Protein 2CB8 (pdb70)

Nearest PDB structures (foldseek):
  2fj9-assembly1_A  TM=9.977E-01  e=5.724E-12  Homo sapiens
  1hb6-assembly1_A  TM=9.952E-01  e=1.906E-11  Bos taurus
  2fdq-assembly3_C  TM=9.802E-01  e=3.649E-10  Chaetophractus villosus
  5h3i-assembly3_C  TM=9.695E-01  e=9.068E-07  Oryza sativa Japonica Group
  5h3i-assembly1_A  TM=9.572E-01  e=9.577E-07  Oryza sativa Japonica Group

GO terms:
  GO:0005515 protein binding (F, IPI)
  GO:0005783 endoplasmic reticulum (C, IDA)
  GO:0005794 Golgi apparatus (C, IDA)
  GO:0005783 endoplasmic reticulum (C, EXP)
  GO:0005794 Golgi apparatus (C, EXP)
  GO:0030156 benzodiazepine receptor binding (F, TAS)
  GO:0005788 endoplasmic reticulum lumen (C, TAS)
  GO:0036151 phosphatidylcholine acyl-chain remodeling (P, IDA)
  GO:0036042 long-chain fatty acyl-CoA binding (F, IDA)
  GO:0032994 protein-lipid complex (C, IDA)
  GO:2001140 positive regulation of phospholipid transport (P, IDA)
  GO:0070062 extracellular exosome (C, HDA)
  GO:0042802 identical protein binding (F, IPI)
  GO:0097038 perinuclear endoplasmic reticulum (C, IDA)

Foldseek 3Di:
DVVLLVVLVVLLVVFQDNDDPVLVLLLLLLVCCLPVNADDDDADDPPPVVRNSNSVSNNVCHPPHSVVSSVSNSVSSVVRCVVGND/DVLLVVLVVVLVVFQDDDDPVLVLLLLLLVCCQPPNADDDDQDDPPPVVSNSNSVSNNVCHPPHNVNSSVSNSVSSVVSCVVRND

Structure (mmCIF, N/CA/C/O backbone):
data_2CB8
#
_entry.id   2CB8
#
_cell.length_a   118.490
_cell.length_b   118.490
_cell.length_c   118.490
_cell.angle_alpha   90.00
_cell.angle_beta   90.00
_cell.angle_gamma   90.00
#
_symmetry.space_group_name_H-M   'I 2 3'
#
loop_
_entity.id
_entity.type
_entity.pdbx_description
1 polymer 'ACYL-COA-BINDING PROTEIN'
2 non-polymer TETRADECANOYL-COA
3 non-polymer 'ZINC ION'
4 non-polymer 'SULFATE ION'
5 non-polymer 2-METHOXYETHANOL
6 water water
#
loop_
_atom_site.group_PDB
_atom_site.id
_atom_site.type_symbol
_atom_site.label_atom_id
_atom_site.label_alt_id
_atom_site.label_comp_id
_atom_site.label_asym_id
_atom_site.label_entity_id
_atom_site.label_seq_id
_atom_site.pdbx_PDB_ins_code
_atom_site.Cartn_x
_atom_site.Cartn_y
_atom_site.Cartn_z
_atom_site.occupancy
_atom_site.B_iso_or_equiv
_atom_site.auth_seq_id
_atom_site.auth_comp_id
_atom_site.auth_asym_id
_atom_site.auth_atom_id
_atom_site.pdbx_PDB_model_num
ATOM 1 N N . SER A 1 2 ? 31.160 7.478 44.623 1.00 18.61 2 SER A N 1
ATOM 2 C CA . SER A 1 2 ? 32.598 7.844 44.729 1.00 16.40 2 SER A CA 1
ATOM 3 C C . SER A 1 2 ? 32.858 9.021 43.821 1.00 14.66 2 SER A C 1
ATOM 4 O O . SER A 1 2 ? 32.025 9.347 42.965 1.00 14.66 2 SER A O 1
ATOM 7 N N . GLN A 1 3 ? 34.019 9.638 44.005 1.00 14.74 3 GLN A N 1
ATOM 8 C CA . GLN A 1 3 ? 34.445 10.752 43.135 1.00 14.14 3 GLN A CA 1
ATOM 9 C C . GLN A 1 3 ? 34.585 10.324 41.668 1.00 13.27 3 GLN A C 1
ATOM 10 O O . GLN A 1 3 ? 34.224 11.073 40.774 1.00 13.50 3 GLN A O 1
ATOM 16 N N . ALA A 1 4 ? 35.069 9.106 41.432 1.00 14.39 4 ALA A N 1
ATOM 17 C CA . ALA A 1 4 ? 35.176 8.574 40.071 1.00 14.91 4 ALA A CA 1
ATOM 18 C C . ALA A 1 4 ? 33.799 8.382 39.422 1.00 14.32 4 ALA A C 1
ATOM 19 O O . ALA A 1 4 ? 33.614 8.663 38.232 1.00 15.22 4 ALA A O 1
ATOM 21 N N . GLU A 1 5 ? 32.837 7.909 40.208 1.00 13.45 5 GLU A N 1
ATOM 22 C CA . GLU A 1 5 ? 31.463 7.759 39.724 1.00 12.29 5 GLU A CA 1
ATOM 23 C C . GLU A 1 5 ? 30.770 9.099 39.499 1.00 11.99 5 GLU A C 1
ATOM 24 O O . GLU A 1 5 ? 29.946 9.231 38.599 1.00 13.63 5 GLU A O 1
ATOM 30 N N . PHE A 1 6 ? 31.107 10.078 40.328 1.00 11.52 6 PHE A N 1
ATOM 31 C CA . PHE A 1 6 ? 30.638 11.457 40.144 1.00 10.81 6 PHE A CA 1
ATOM 32 C C . PHE A 1 6 ? 31.132 11.992 38.795 1.00 11.24 6 PHE A C 1
ATOM 33 O O . PHE A 1 6 ? 30.354 12.546 38.018 1.00 11.49 6 PHE A O 1
ATOM 41 N N . GLU A 1 7 ? 32.413 11.771 38.504 1.00 11.78 7 GLU A N 1
ATOM 42 C CA . GLU A 1 7 ? 32.991 12.187 37.229 1.00 12.29 7 GLU A CA 1
ATOM 43 C C . GLU A 1 7 ? 32.267 11.533 36.051 1.00 11.72 7 GLU A C 1
ATOM 44 O O . GLU A 1 7 ? 31.947 12.183 35.055 1.00 11.71 7 GLU A O 1
ATOM 50 N N . LYS A 1 8 ? 31.992 10.241 36.177 1.00 12.15 8 LYS A N 1
ATOM 51 C CA . LYS A 1 8 ? 31.269 9.523 35.133 1.00 11.58 8 LYS A CA 1
ATOM 52 C C . LYS A 1 8 ? 29.837 10.067 34.947 1.00 10.97 8 LYS A C 1
ATOM 53 O O . LYS A 1 8 ? 29.404 10.282 33.807 1.00 12.47 8 LYS A O 1
ATOM 64 N N . ALA A 1 9 ? 29.116 10.302 36.051 1.00 11.84 9 ALA A N 1
ATOM 65 C CA . ALA A 1 9 ? 27.756 10.831 35.987 1.00 11.93 9 ALA A CA 1
ATOM 66 C C . ALA A 1 9 ? 27.749 12.212 35.343 1.00 11.25 9 ALA A C 1
ATOM 67 O O . ALA A 1 9 ? 26.861 12.535 34.542 1.00 11.45 9 ALA A O 1
ATOM 69 N N . ALA A 1 10 ? 28.738 13.041 35.683 1.00 11.03 10 ALA A N 1
ATOM 70 C CA . ALA A 1 10 ? 28.820 14.388 35.125 1.00 11.55 10 ALA A CA 1
ATOM 71 C C . ALA A 1 10 ? 29.066 14.353 33.618 1.00 11.65 10 ALA A C 1
ATOM 72 O O . ALA A 1 10 ? 28.670 15.280 32.901 1.00 12.81 10 ALA A O 1
ATOM 74 N N . GLU A 1 11 ? 29.713 13.299 33.139 1.00 11.23 11 GLU A N 1
ATOM 75 C CA . GLU A 1 11 ? 29.903 13.075 31.707 1.00 11.22 11 GLU A CA 1
ATOM 76 C C . GLU A 1 11 ? 28.604 12.564 31.070 1.00 11.06 11 GLU A C 1
ATOM 77 O O . GLU A 1 11 ? 28.130 13.119 30.075 1.00 11.82 11 GLU A O 1
ATOM 83 N N . GLU A 1 12 ? 28.006 11.530 31.657 1.00 11.42 12 GLU A N 1
ATOM 84 C CA . GLU A 1 12 ? 26.833 10.907 31.060 1.00 12.16 12 GLU A CA 1
ATOM 85 C C . GLU A 1 12 ? 25.641 11.862 30.930 1.00 12.56 12 GLU A C 1
ATOM 86 O O . GLU A 1 12 ? 24.907 11.795 29.946 1.00 13.46 12 GLU A O 1
ATOM 92 N N . VAL A 1 13 ? 25.474 12.779 31.891 1.00 11.81 13 VAL A N 1
ATOM 93 C CA . VAL A 1 13 ? 24.353 13.684 31.865 1.00 12.03 13 VAL A CA 1
ATOM 94 C C . VAL A 1 13 ? 24.379 14.604 30.625 1.00 12.29 13 VAL A C 1
ATOM 95 O O . VAL A 1 13 ? 23.335 15.121 30.223 1.00 14.02 13 VAL A O 1
ATOM 99 N N . ARG A 1 14 ? 25.557 14.780 30.012 1.00 11.58 14 ARG A N 1
ATOM 100 C CA . ARG A 1 14 ? 25.698 15.613 28.818 1.00 11.54 14 ARG A CA 1
ATOM 101 C C . ARG A 1 14 ? 25.237 14.917 27.535 1.00 12.19 14 ARG A C 1
ATOM 102 O O . ARG A 1 14 ? 25.146 15.558 26.471 1.00 14.75 14 ARG A O 1
ATOM 117 N N . HIS A 1 15 ? 24.945 13.618 27.637 1.00 11.68 15 HIS A N 1
ATOM 118 C CA . HIS A 1 15 ? 24.673 12.797 26.453 1.00 11.88 15 HIS A CA 1
ATOM 119 C C . HIS A 1 15 ? 23.273 12.189 26.452 1.00 14.27 15 HIS A C 1
ATOM 120 O O . HIS A 1 15 ? 22.965 11.305 25.640 1.00 16.21 15 HIS A O 1
ATOM 127 N N . LEU A 1 16 ? 22.414 12.693 27.329 1.00 13.61 16 LEU A N 1
ATOM 128 C CA . LEU A 1 16 ? 21.015 12.267 27.321 1.00 14.41 16 LEU A CA 1
ATOM 129 C C . LEU A 1 16 ? 20.373 12.565 25.968 1.00 15.48 16 LEU A C 1
ATOM 130 O O . LEU A 1 16 ? 20.699 13.569 25.327 1.00 17.46 16 LEU A O 1
ATOM 135 N N . LYS A 1 17 ? 19.466 11.692 25.541 1.00 15.86 17 LYS A N 1
ATOM 136 C CA . LYS A 1 17 ? 18.834 11.826 24.224 1.00 17.11 17 LYS A CA 1
ATOM 137 C C . LYS A 1 17 ? 17.882 13.023 24.137 1.00 16.70 17 LYS A C 1
ATOM 138 O O . LYS A 1 17 ? 17.584 13.512 23.042 1.00 17.72 17 LYS A O 1
ATOM 144 N N . THR A 1 18 ? 17.422 13.484 25.298 1.00 16.11 18 THR A N 1
ATOM 145 C CA . THR A 1 18 ? 16.615 14.700 25.432 1.00 17.12 18 THR A CA 1
ATOM 146 C C . THR A 1 18 ? 17.239 15.564 26.523 1.00 15.96 18 THR A C 1
ATOM 147 O O . THR A 1 18 ? 17.658 15.047 27.557 1.00 16.27 18 THR A O 1
ATOM 151 N N . LYS A 1 19 ? 17.296 16.872 26.299 1.00 16.23 19 LYS A N 1
ATOM 152 C CA . LYS A 1 19 ? 17.788 17.797 27.313 1.00 17.07 19 LYS A CA 1
ATOM 153 C C . LYS A 1 19 ? 16.882 17.693 28.543 1.00 17.00 19 LYS A C 1
ATOM 154 O O . LYS A 1 19 ? 15.659 17.702 28.407 1.00 18.51 19 LYS A O 1
ATOM 165 N N . PRO A 1 20 ? 17.468 17.587 29.731 1.00 16.99 20 PRO A N 1
ATOM 166 C CA . PRO A 1 20 ? 16.660 17.574 30.960 1.00 16.28 20 PRO 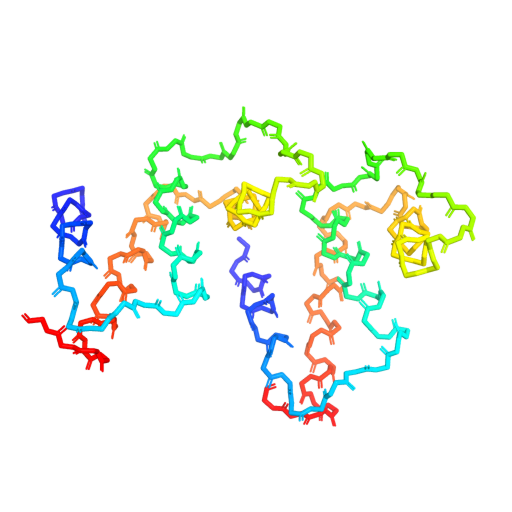A CA 1
ATOM 167 C C . PRO A 1 20 ? 15.804 18.825 31.121 1.00 14.82 20 PRO A C 1
ATOM 168 O O . PRO A 1 20 ? 16.110 19.887 30.554 1.00 15.31 20 PRO A O 1
ATOM 172 N N . SER A 1 21 ? 14.725 18.695 31.883 1.00 12.43 21 SER A N 1
ATOM 173 C CA . SER A 1 21 ? 13.851 19.821 32.187 1.00 12.13 21 SER A CA 1
ATOM 174 C C . SER A 1 21 ? 14.590 20.854 33.014 1.00 11.64 21 SER A C 1
ATOM 175 O O . SER A 1 21 ? 15.660 20.570 33.557 1.00 12.25 21 SER A O 1
ATOM 178 N N . ASP A 1 22 ? 14.019 22.047 33.143 1.00 11.81 22 ASP A N 1
ATOM 179 C CA . ASP A 1 22 ? 14.681 23.068 33.94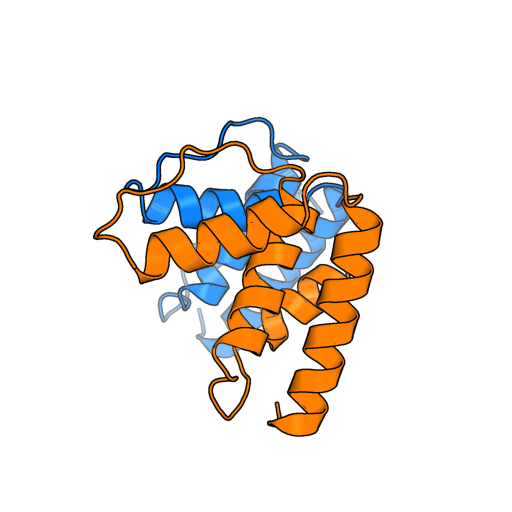8 1.00 11.64 22 ASP A CA 1
ATOM 180 C C . ASP A 1 22 ? 14.854 22.617 35.388 1.00 11.56 22 ASP A C 1
ATOM 181 O O . ASP A 1 22 ? 15.883 22.876 35.996 1.00 12.56 22 ASP A O 1
ATOM 186 N N . GLU A 1 23 ? 13.833 21.962 35.934 1.00 11.23 23 GLU A N 1
ATOM 187 C CA . GLU A 1 23 ? 13.917 21.459 37.295 1.00 11.57 23 GLU A CA 1
ATOM 188 C C . GLU A 1 23 ? 15.096 20.485 37.439 1.00 12.21 23 GLU A C 1
ATOM 189 O O . GLU A 1 23 ? 15.869 20.559 38.401 1.00 12.84 23 GLU A O 1
ATOM 195 N N . GLU A 1 24 ? 15.253 19.602 36.453 1.00 10.67 24 GLU A N 1
ATOM 196 C CA . GLU A 1 24 ? 16.322 18.607 36.477 1.00 11.12 24 GLU A CA 1
ATOM 197 C C . GLU A 1 24 ? 17.682 19.285 36.332 1.00 11.15 24 GLU A C 1
ATOM 198 O O . GLU A 1 24 ? 18.608 18.958 37.035 1.00 12.47 24 GLU A O 1
ATOM 204 N N . MET A 1 25 ? 17.777 20.279 35.443 1.00 11.86 25 MET A N 1
ATOM 205 C CA . MET A 1 25 ? 19.021 21.029 35.250 1.00 12.83 25 MET A CA 1
ATOM 206 C C . MET A 1 25 ? 19.448 21.751 36.522 1.00 12.60 25 MET A C 1
ATOM 207 O O . MET A 1 25 ? 20.643 21.755 36.881 1.00 12.81 25 MET A O 1
ATOM 216 N N . LEU A 1 26 ? 18.481 22.337 37.224 1.00 12.50 26 LEU A N 1
ATOM 217 C CA . LEU A 1 26 ? 18.780 23.061 38.456 1.00 12.48 26 LEU A CA 1
ATOM 218 C C . LEU A 1 26 ? 19.194 22.111 39.573 1.00 11.96 26 LEU A C 1
ATOM 219 O O . LEU A 1 26 ? 20.078 22.428 40.366 1.00 12.59 26 LEU A O 1
ATOM 224 N N . PHE A 1 27 ? 18.566 20.943 39.641 1.00 11.89 27 PHE A N 1
ATOM 225 C CA . PHE A 1 27 ? 18.954 19.916 40.614 1.00 11.77 27 PHE A CA 1
ATOM 226 C C . PHE A 1 27 ? 20.408 19.516 40.367 1.00 12.28 27 PHE A C 1
ATOM 227 O O . PHE A 1 27 ? 21.225 19.441 41.298 1.00 12.64 27 PHE A O 1
ATOM 235 N N . ILE A 1 28 ? 20.718 19.237 39.106 1.00 11.60 28 ILE A N 1
ATOM 236 C CA . ILE A 1 28 ? 22.065 18.826 38.693 1.00 13.06 28 ILE A CA 1
ATOM 237 C C . ILE A 1 28 ? 23.086 19.922 39.006 1.00 12.16 28 ILE A C 1
ATOM 238 O O . ILE A 1 28 ? 24.131 19.663 39.595 1.00 11.77 28 ILE A O 1
ATOM 243 N N . TYR A 1 29 ? 22.768 21.167 38.651 1.00 12.33 29 TYR A N 1
ATOM 244 C CA . TYR A 1 29 ? 23.677 22.262 38.959 1.00 12.13 29 TYR A CA 1
ATOM 245 C C . TYR A 1 29 ? 23.906 22.422 40.464 1.00 11.37 29 TYR A C 1
ATOM 246 O O . TYR A 1 29 ? 25.049 22.479 40.930 1.00 11.98 29 TYR A O 1
ATOM 255 N N . GLY A 1 30 ? 22.821 22.514 41.240 1.00 11.18 30 GLY A N 1
ATOM 256 C CA . GLY A 1 30 ? 22.971 22.814 42.656 1.00 12.59 30 GLY A CA 1
ATOM 257 C C . GLY A 1 30 ? 23.748 21.725 43.387 1.00 11.87 30 GLY A C 1
ATOM 258 O O . GLY A 1 30 ? 24.620 22.007 44.221 1.00 12.07 30 GLY A O 1
ATOM 259 N N . HIS A 1 31 ? 23.470 20.471 43.043 1.00 12.35 31 HIS A N 1
ATOM 260 C CA . HIS A 1 31 ? 24.169 19.373 43.701 1.00 11.51 31 HIS A CA 1
ATOM 261 C C . HIS A 1 31 ? 25.620 19.267 43.272 1.00 11.87 31 HIS A C 1
ATOM 262 O O . HIS A 1 31 ? 26.482 18.905 44.067 1.00 12.45 31 HIS A O 1
ATOM 269 N N . TYR A 1 32 ? 25.899 19.590 42.013 1.00 11.12 32 TYR A N 1
ATOM 270 C CA . TYR A 1 32 ? 27.278 19.671 41.530 1.00 13.03 32 TYR A CA 1
ATOM 271 C C . TYR A 1 32 ? 28.077 20.695 42.341 1.00 12.80 32 TYR A C 1
ATOM 272 O O . TYR A 1 32 ? 29.188 20.382 42.817 1.00 12.34 32 TYR A O 1
ATOM 281 N N . LYS A 1 33 ? 27.510 21.882 42.543 1.00 11.25 33 LYS A N 1
ATOM 282 C CA . LYS A 1 33 ? 28.233 22.905 43.305 1.00 12.95 33 LYS A CA 1
ATOM 283 C C . LYS A 1 33 ? 28.418 22.500 44.751 1.00 12.64 33 LYS A C 1
ATOM 284 O O . LYS A 1 33 ? 29.503 22.658 45.313 1.00 12.53 33 LYS A O 1
ATOM 290 N N . GLN A 1 34 ? 27.379 21.944 45.346 1.00 11.60 34 GLN A N 1
ATOM 291 C CA . GLN A 1 34 ? 27.473 21.456 46.732 1.00 12.34 34 GLN A CA 1
ATOM 292 C C . GLN A 1 34 ? 28.489 20.322 46.909 1.00 13.37 34 GLN A C 1
ATOM 293 O O . GLN A 1 34 ? 29.135 20.234 47.951 1.00 14.00 34 GLN A O 1
ATOM 299 N N . ALA A 1 35 ? 28.650 19.465 45.897 1.00 12.03 35 ALA A N 1
ATOM 300 C CA . ALA A 1 35 ? 29.590 18.343 45.954 1.00 14.49 35 ALA A CA 1
ATOM 301 C C . ALA A 1 35 ? 31.016 18.799 45.712 1.00 14.69 35 ALA A C 1
ATOM 302 O O . ALA A 1 35 ? 31.963 18.088 46.075 1.00 16.35 35 ALA A O 1
ATOM 304 N N . THR A 1 36 ? 31.200 19.964 45.099 1.00 16.09 36 THR A N 1
ATOM 305 C CA . THR A 1 36 ? 32.548 20.393 44.717 1.00 15.83 36 THR A CA 1
ATOM 306 C C . THR A 1 36 ? 33.056 21.512 45.617 1.00 17.59 36 THR A C 1
ATOM 307 O O . THR A 1 36 ? 34.040 21.353 46.329 1.00 22.27 36 THR A O 1
ATOM 311 N N . VAL A 1 37 ? 32.382 22.651 45.578 1.00 15.51 37 VAL A N 1
ATOM 312 C CA . VAL A 1 37 ? 32.737 23.767 46.439 1.00 16.09 37 VAL A CA 1
ATOM 313 C C . VAL A 1 37 ? 32.285 23.507 47.884 1.00 16.13 37 VAL A C 1
ATOM 314 O O . VAL A 1 37 ? 32.976 23.872 48.836 1.00 18.25 37 VAL A O 1
ATOM 318 N N . GLY A 1 38 ? 31.115 22.892 48.045 1.00 15.32 38 GLY A N 1
ATOM 319 C CA . GLY A 1 38 ? 30.496 22.796 49.358 1.00 14.96 38 GLY A CA 1
ATOM 320 C C . GLY A 1 38 ? 29.517 23.941 49.545 1.00 13.89 38 GLY A C 1
ATOM 321 O O . GLY A 1 38 ? 28.862 24.366 48.570 1.00 13.51 38 GLY A O 1
ATOM 322 N N . ASP A 1 39 ? 29.395 24.439 50.775 1.00 14.62 39 ASP A N 1
ATOM 323 C CA . ASP A 1 39 ? 28.415 25.481 51.068 1.00 14.12 39 ASP A CA 1
ATOM 324 C C . ASP A 1 39 ? 28.648 26.693 50.186 1.00 13.59 39 ASP A C 1
ATOM 325 O O . ASP A 1 39 ? 29.792 27.096 49.944 1.00 16.03 39 ASP A O 1
ATOM 330 N N . ILE A 1 40 ? 27.553 27.274 49.709 1.00 12.77 40 ILE A N 1
ATOM 331 C CA . ILE A 1 40 ? 27.636 28.421 48.814 1.00 13.44 40 ILE A CA 1
ATOM 332 C C . ILE A 1 40 ? 28.465 29.551 49.431 1.00 14.16 40 ILE A C 1
ATOM 333 O O . ILE A 1 40 ? 28.351 29.846 50.627 1.00 15.11 40 ILE A O 1
ATOM 338 N N . ASN A 1 41 ? 29.306 30.173 48.610 1.00 14.05 41 ASN A N 1
ATOM 339 C CA . ASN A 1 41 ? 30.246 31.177 49.107 1.00 14.91 41 ASN A CA 1
ATOM 340 C C . ASN A 1 41 ? 30.301 32.421 48.227 1.00 15.12 41 ASN A C 1
ATOM 341 O O . ASN A 1 41 ? 31.286 33.169 48.235 1.00 17.24 41 ASN A O 1
ATOM 346 N N . THR A 1 42 ? 29.226 32.614 47.468 1.00 14.53 42 THR A N 1
ATOM 347 C CA . THR A 1 42 ? 29.059 33.747 46.561 1.00 14.85 42 THR A CA 1
ATOM 348 C C . THR A 1 42 ? 27.811 34.551 46.922 1.00 14.74 42 THR A C 1
ATOM 349 O O . THR A 1 42 ? 26.873 34.033 47.545 1.00 15.19 42 THR A O 1
ATOM 353 N N . GLU A 1 43 ? 27.781 35.816 46.512 1.00 15.10 43 GLU A N 1
ATOM 354 C CA . GLU A 1 43 ? 26.579 36.631 46.677 1.00 14.63 43 GLU A CA 1
ATOM 355 C C . GLU A 1 43 ? 25.578 36.323 45.572 1.00 14.13 43 GLU A C 1
ATOM 356 O O . GLU A 1 43 ? 25.954 35.983 44.452 1.00 15.17 43 GLU A O 1
ATOM 362 N N . ARG A 1 44 ? 24.294 36.423 45.887 1.00 13.53 44 ARG A N 1
ATOM 363 C CA . ARG A 1 44 ? 23.274 36.176 44.879 1.00 12.72 44 ARG A CA 1
ATOM 364 C C . ARG A 1 44 ? 23.345 37.235 43.773 1.00 13.36 44 ARG A C 1
ATOM 365 O O . ARG A 1 44 ? 23.472 38.437 44.073 1.00 14.79 44 ARG A O 1
ATOM 373 N N . PRO A 1 45 ? 23.290 36.802 42.506 1.00 13.31 45 PRO A N 1
ATOM 374 C CA . PRO A 1 45 ? 23.149 37.732 41.380 1.00 14.74 45 PRO A CA 1
ATOM 375 C C . PRO A 1 45 ? 21.928 38.631 41.546 1.00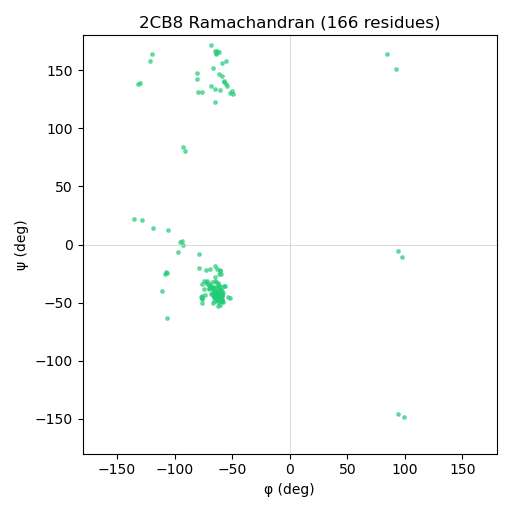 14.84 45 PRO A C 1
ATOM 376 O O . PRO A 1 45 ? 20.984 38.311 42.288 1.00 15.12 45 PRO A O 1
ATOM 380 N N . GLY A 1 46 ? 21.966 39.767 40.858 1.00 15.24 46 GLY A N 1
ATOM 381 C CA . GLY A 1 46 ? 20.853 40.695 40.854 1.00 15.41 46 GLY A CA 1
ATOM 382 C C . GLY A 1 46 ? 19.589 40.118 40.244 1.00 15.04 46 GLY A C 1
ATOM 3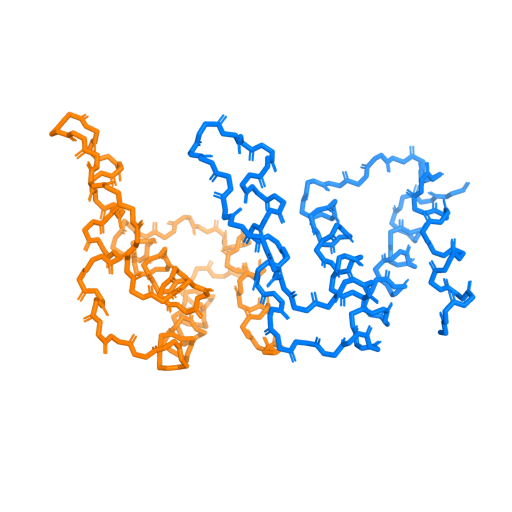83 O O . GLY A 1 46 ? 19.602 39.068 39.572 1.00 15.44 46 GLY A O 1
ATOM 384 N N . MET A 1 47 ? 18.489 40.825 40.473 1.00 15.00 47 MET A N 1
ATOM 385 C CA . MET A 1 47 ? 17.173 40.369 40.055 1.00 15.21 47 MET A CA 1
ATOM 386 C C . MET A 1 47 ? 17.019 40.138 38.551 1.00 15.23 47 MET A C 1
ATOM 387 O O . MET A 1 47 ? 16.180 39.338 38.138 1.00 16.15 47 MET A O 1
ATOM 394 N N . LEU A 1 48 ? 17.827 40.817 37.742 1.00 13.28 48 LEU A N 1
ATOM 395 C CA . LEU A 1 48 ? 17.709 40.661 36.292 1.00 13.74 48 LEU A CA 1
ATOM 396 C C . LEU A 1 48 ? 18.678 39.634 35.697 1.00 13.69 48 LEU A C 1
ATOM 397 O O . LEU A 1 48 ? 18.706 39.440 34.478 1.00 14.17 48 LEU A O 1
ATOM 402 N N . ASP A 1 49 ? 19.465 38.973 36.556 1.00 13.34 49 ASP A N 1
ATOM 403 C CA . ASP A 1 49 ? 20.313 37.887 36.107 1.00 12.49 49 ASP A CA 1
ATOM 404 C C . ASP A 1 49 ? 19.479 36.630 36.316 1.00 13.46 49 ASP A C 1
ATOM 405 O O . ASP A 1 49 ? 19.577 35.962 37.344 1.00 13.93 49 ASP A O 1
ATOM 410 N N . PHE A 1 50 ? 18.633 36.331 35.345 1.00 13.23 50 PHE A N 1
ATOM 411 C CA . PHE A 1 50 ? 17.585 35.346 35.551 1.00 13.17 50 PHE A CA 1
ATOM 412 C C . PHE A 1 50 ? 18.140 33.946 35.739 1.00 13.92 50 PHE A C 1
ATOM 413 O O . PHE A 1 50 ? 17.799 33.246 36.708 1.00 14.37 50 PHE A O 1
ATOM 421 N N . THR A 1 51 ? 19.006 33.537 34.831 1.00 14.44 51 THR A N 1
ATOM 422 C CA . THR A 1 51 ? 19.635 32.229 34.956 1.00 13.89 51 THR A CA 1
ATOM 423 C C . THR A 1 51 ? 20.533 32.210 36.172 1.00 14.32 51 THR A C 1
ATOM 424 O O . THR A 1 51 ? 20.569 31.207 36.894 1.00 14.52 51 THR A O 1
ATOM 428 N N . GLY A 1 52 ? 21.278 33.290 36.396 1.00 12.39 52 GLY A N 1
ATOM 429 C CA . GLY A 1 52 ? 22.224 33.335 37.498 1.00 13.80 52 GLY A CA 1
ATOM 430 C C . GLY A 1 52 ? 21.534 33.209 38.844 1.00 12.77 52 GLY A C 1
ATOM 431 O O . GLY A 1 52 ? 22.012 32.477 39.720 1.00 13.66 52 GLY A O 1
ATOM 432 N N . LYS A 1 53 ? 20.413 33.915 39.047 1.00 13.04 53 LYS A N 1
ATOM 433 C CA . LYS A 1 53 ? 19.761 33.855 40.358 1.00 12.25 53 LYS A CA 1
ATOM 434 C C . LYS A 1 53 ? 19.064 32.511 40.581 1.00 11.59 53 LYS A C 1
ATOM 435 O O . LYS A 1 53 ? 19.058 32.019 41.691 1.00 12.62 53 LYS A O 1
ATOM 446 N N . ALA A 1 54 ? 18.555 31.887 39.514 1.00 12.92 54 ALA A N 1
ATOM 447 C CA . ALA A 1 54 ? 17.945 30.562 39.608 1.00 12.88 54 ALA A CA 1
ATOM 448 C C . ALA A 1 54 ? 18.996 29.525 39.991 1.00 12.52 54 ALA A C 1
ATOM 449 O O . ALA A 1 54 ? 18.766 28.691 40.870 1.00 12.82 54 ALA A O 1
ATOM 451 N N . LYS A 1 55 ? 20.155 29.583 39.341 1.00 12.10 55 LYS A N 1
ATOM 452 C CA . LYS A 1 55 ? 21.283 28.708 39.684 1.00 13.50 55 LYS A CA 1
ATOM 453 C C . LYS A 1 55 ? 21.701 28.901 41.135 1.00 13.03 55 LYS A C 1
ATOM 454 O O . LYS A 1 55 ? 21.887 27.942 41.875 1.00 11.91 55 LYS A O 1
ATOM 462 N N . TRP A 1 56 ? 21.862 30.160 41.532 1.00 11.77 56 TRP A N 1
ATOM 463 C CA . TRP A 1 56 ? 22.315 30.476 42.877 1.00 11.15 56 TRP A CA 1
ATOM 464 C C . TRP A 1 56 ? 21.327 29.936 43.910 1.00 11.20 56 TRP A C 1
ATOM 465 O O . TRP A 1 56 ? 21.730 29.325 44.903 1.00 11.61 56 TRP A O 1
ATOM 476 N N . ASP A 1 57 ? 20.035 30.113 43.653 1.00 11.00 57 ASP A N 1
ATOM 477 C CA . ASP A 1 57 ? 19.014 29.618 44.577 1.00 11.66 57 ASP A CA 1
ATOM 478 C C . ASP A 1 57 ? 19.083 28.106 44.710 1.00 11.56 57 ASP A C 1
ATOM 479 O O . ASP A 1 57 ? 18.921 27.572 45.817 1.00 12.08 57 ASP A O 1
ATOM 484 N N . ALA A 1 58 ? 19.291 27.404 43.593 1.00 11.72 58 ALA A N 1
ATOM 485 C CA . ALA A 1 58 ? 19.343 25.934 43.628 1.00 12.41 58 ALA A CA 1
ATOM 486 C C . ALA A 1 58 ? 20.497 25.421 44.486 1.00 12.54 58 ALA A C 1
ATOM 487 O O . ALA A 1 58 ? 20.355 24.417 45.189 1.00 15.14 58 ALA A O 1
ATOM 489 N N . TRP A 1 59 ? 21.625 26.131 44.457 1.00 11.33 59 TRP A N 1
ATOM 490 C CA . TRP A 1 59 ? 22.781 25.793 45.292 1.00 10.93 59 TRP A CA 1
ATOM 491 C C . TRP A 1 59 ? 22.564 26.244 46.746 1.00 10.67 59 TRP A C 1
ATOM 492 O O . TRP A 1 59 ? 22.821 25.491 47.694 1.00 11.33 59 TRP A O 1
ATOM 503 N N . ASN A 1 60 ? 22.067 27.463 46.918 1.00 11.36 60 ASN A N 1
ATOM 504 C CA . ASN A 1 60 ? 21.832 27.992 48.252 1.00 11.28 60 ASN A CA 1
ATOM 505 C C . ASN A 1 60 ? 20.913 27.122 49.097 1.00 11.94 60 ASN A C 1
ATOM 506 O O . ASN A 1 60 ? 21.117 26.998 50.303 1.00 12.58 60 ASN A O 1
ATOM 511 N N . GLU A 1 61 ? 19.918 26.510 48.457 1.00 12.69 61 GLU A N 1
ATOM 512 C CA . GLU A 1 61 ? 18.960 25.646 49.154 1.00 13.33 61 GLU A CA 1
ATOM 513 C C . GLU A 1 61 ? 19.623 24.452 49.828 1.00 12.82 61 GLU A C 1
ATOM 514 O O . GLU A 1 61 ? 19.056 23.851 50.725 1.00 14.05 61 GLU A O 1
ATOM 520 N N . LEU A 1 62 ? 20.808 24.087 49.347 1.00 12.13 62 LEU A N 1
ATOM 521 C CA . LEU A 1 62 ? 21.510 22.899 49.837 1.00 12.44 62 LEU A CA 1
ATOM 522 C C . LEU A 1 62 ? 22.503 23.184 50.961 1.00 12.46 62 LEU A C 1
ATOM 523 O O . LEU A 1 62 ? 23.193 22.272 51.429 1.00 13.75 62 LEU A O 1
ATOM 528 N N . LYS A 1 63 ? 22.573 24.436 51.415 1.00 13.03 63 LYS A N 1
ATOM 529 C CA . LYS A 1 63 ? 23.537 24.809 52.454 1.00 14.56 63 LYS A CA 1
ATOM 530 C C . LYS A 1 63 ? 23.433 23.870 53.659 1.00 15.04 63 LYS A C 1
ATOM 531 O O . LYS A 1 63 ? 22.327 23.607 54.136 1.00 16.90 63 LYS A O 1
ATOM 537 N N . GLY A 1 64 ? 24.579 23.341 54.106 1.00 14.80 64 GLY A N 1
ATOM 538 C CA . GLY A 1 64 ? 24.666 22.416 55.229 1.00 15.96 64 GLY A CA 1
ATOM 539 C C . GLY A 1 64 ? 24.726 20.957 54.812 1.00 15.54 64 GLY A C 1
ATOM 540 O O . GLY A 1 64 ? 24.979 20.079 55.639 1.00 17.43 64 GLY A O 1
ATOM 541 N N . THR A 1 65 ? 24.479 20.690 53.533 1.00 15.02 65 THR A N 1
ATOM 542 C CA . THR A 1 65 ? 24.548 19.338 52.988 1.00 14.07 65 THR A CA 1
ATOM 543 C C . THR A 1 65 ? 26.007 18.931 52.811 1.00 13.46 65 THR A C 1
ATOM 544 O O . THR A 1 65 ? 26.807 19.679 52.243 1.00 15.08 65 THR A O 1
ATOM 548 N N . SER A 1 66 ? 26.353 17.741 53.285 1.00 12.85 66 SER A N 1
ATOM 549 C CA . SER A 1 66 ? 27.687 17.211 53.055 1.00 12.53 66 SER A CA 1
ATOM 550 C C . SER A 1 66 ? 27.984 17.027 51.580 1.00 12.44 66 SER A C 1
ATOM 551 O O . SER A 1 66 ? 27.103 16.675 50.783 1.00 13.48 66 SER A O 1
ATOM 556 N N . LYS A 1 67 ? 29.252 17.230 51.223 1.00 13.03 67 LYS A N 1
ATOM 557 C CA . LYS A 1 67 ? 29.683 16.984 49.853 1.00 14.44 67 LYS A CA 1
ATOM 558 C C . LYS A 1 67 ? 29.382 15.549 49.419 1.00 15.15 67 LYS A C 1
ATOM 559 O O . LYS A 1 67 ? 29.007 15.334 48.257 1.00 17.05 67 LYS A O 1
ATOM 565 N N . GLU A 1 68 ? 29.509 14.582 50.355 1.00 16.70 68 GLU A N 1
ATOM 566 C CA . GLU A 1 68 ? 29.240 13.185 50.038 1.00 15.66 68 GLU A CA 1
ATOM 567 C C . GLU A 1 68 ? 27.777 12.918 49.701 1.00 14.41 68 GLU A C 1
ATOM 568 O O . 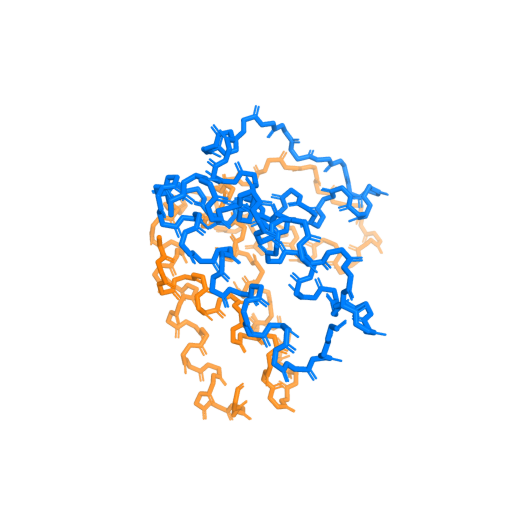GLU A 1 68 ? 27.473 12.184 48.771 1.00 16.44 68 GLU A O 1
ATOM 574 N N . ASP A 1 69 ? 26.854 13.568 50.426 1.00 15.43 69 ASP A N 1
ATOM 575 C CA . ASP A 1 69 ? 25.433 13.449 50.103 1.00 13.75 69 ASP A CA 1
ATOM 576 C C . ASP A 1 69 ? 25.036 14.129 48.805 1.00 14.23 69 ASP A C 1
ATOM 577 O O . ASP A 1 69 ? 24.219 13.606 48.060 1.00 13.14 69 ASP A O 1
ATOM 582 N N . ALA A 1 70 ? 25.641 15.276 48.550 1.00 12.49 70 ALA A N 1
ATOM 583 C CA . ALA A 1 70 ? 25.334 15.991 47.312 1.00 12.65 70 ALA A CA 1
ATOM 584 C C . ALA A 1 70 ? 25.805 15.142 46.145 1.00 13.52 70 ALA A C 1
ATOM 585 O O . ALA A 1 70 ? 25.126 15.024 45.113 1.00 13.05 70 ALA A O 1
ATOM 587 N N . MET A 1 71 ? 26.971 14.519 46.311 1.00 13.09 71 MET A N 1
ATOM 588 C CA . MET A 1 71 ? 27.526 13.709 45.233 1.00 13.63 71 MET A CA 1
ATOM 589 C C . MET A 1 71 ? 26.662 12.470 44.971 1.00 15.81 71 MET A C 1
ATOM 590 O O . MET A 1 71 ? 26.362 12.132 43.844 1.00 13.36 71 MET A O 1
ATOM 599 N N . LYS A 1 72 ? 26.226 11.813 46.044 1.00 12.81 72 LYS A N 1
ATOM 600 C CA . LYS A 1 72 ? 25.322 10.643 45.938 1.00 14.54 72 LYS A CA 1
ATOM 601 C C . LYS A 1 72 ? 24.013 11.020 45.228 1.00 12.18 72 LYS A C 1
ATOM 602 O O . LYS A 1 72 ? 23.557 10.302 44.329 1.00 14.07 72 LYS A O 1
ATOM 608 N N . ALA A 1 73 ? 23.423 12.148 45.647 1.00 12.95 73 ALA A N 1
ATOM 609 C CA . ALA A 1 73 ? 22.198 12.636 45.005 1.00 13.76 73 ALA A CA 1
ATOM 610 C C . ALA A 1 73 ? 22.375 12.945 43.517 1.00 15.09 73 ALA A C 1
ATOM 611 O O . ALA A 1 73 ? 21.501 12.656 42.689 1.00 14.21 73 ALA A O 1
ATOM 613 N N . TYR A 1 74 ? 23.520 13.538 43.166 1.00 12.58 74 TYR A N 1
ATOM 614 C CA . TYR A 1 74 ? 23.844 13.890 41.774 1.00 13.24 74 TYR A CA 1
ATOM 615 C C . TYR A 1 74 ? 23.904 12.611 40.956 1.00 13.95 74 TYR A C 1
ATOM 616 O O . TYR A 1 74 ? 23.280 12.511 39.896 1.00 13.47 74 TYR A O 1
ATOM 625 N N . ILE A 1 75 ? 24.649 11.613 41.448 1.00 12.76 75 ILE A N 1
ATOM 626 C CA . ILE A 1 75 ? 24.841 10.392 40.694 1.00 13.25 75 ILE A CA 1
ATOM 627 C C . ILE A 1 75 ? 23.496 9.707 40.503 1.00 14.39 75 ILE A C 1
ATOM 628 O O . ILE A 1 75 ? 23.178 9.229 39.422 1.00 13.96 75 ILE A O 1
ATOM 633 N N . ASN A 1 76 ? 22.707 9.661 41.578 1.00 13.83 76 ASN A N 1
ATOM 634 C CA . ASN A 1 76 ? 21.402 9.015 41.518 1.00 14.82 76 ASN A CA 1
ATOM 635 C C . ASN A 1 76 ? 20.443 9.716 40.570 1.00 15.35 76 ASN A C 1
ATOM 636 O O . ASN A 1 76 ? 19.662 9.058 39.859 1.00 16.17 76 ASN A O 1
ATOM 645 N N . LYS A 1 77 ? 20.523 11.046 40.535 1.00 12.86 77 LYS A N 1
ATOM 646 C CA . LYS A 1 77 ? 19.713 11.813 39.588 1.00 13.77 77 LYS A CA 1
ATOM 647 C C . LYS A 1 77 ? 20.083 11.483 38.150 1.00 13.20 77 LYS A C 1
ATOM 648 O O . LYS A 1 77 ? 19.205 11.278 37.313 1.00 13.29 77 LYS A O 1
ATOM 654 N N . VAL A 1 78 ? 21.379 11.432 37.855 1.00 11.95 78 VAL A N 1
ATOM 655 C CA . VAL A 1 78 ? 21.810 11.081 36.501 1.00 11.81 78 VAL A CA 1
ATOM 656 C C . VAL A 1 78 ? 21.303 9.685 36.108 1.00 13.45 78 VAL A C 1
ATOM 657 O O . VAL A 1 78 ? 20.827 9.495 34.984 1.00 14.73 78 VAL A O 1
ATOM 661 N N . GLU A 1 79 ? 21.362 8.728 37.030 1.00 14.44 79 GLU A N 1
ATOM 662 C CA . GLU A 1 79 ? 20.850 7.404 36.728 1.00 16.22 79 GLU A CA 1
ATOM 663 C C . GLU A 1 79 ? 19.353 7.452 36.418 1.00 15.72 79 GLU A C 1
ATOM 664 O O . GLU A 1 79 ? 18.897 6.800 35.480 1.00 16.75 79 GLU A O 1
ATOM 670 N N . GLU A 1 80 ? 18.608 8.259 37.180 1.00 15.40 80 GLU A N 1
ATOM 671 C CA . GLU A 1 80 ? 17.182 8.485 36.930 1.00 15.62 80 GLU A CA 1
ATOM 672 C C . GLU A 1 80 ? 16.949 9.101 35.537 1.00 14.72 80 GLU A C 1
ATOM 673 O O . GLU A 1 80 ? 16.049 8.681 34.798 1.00 15.40 80 GLU A O 1
ATOM 679 N N . LEU A 1 81 ? 17.774 10.083 35.172 1.00 13.73 81 LEU A N 1
ATOM 680 C CA . LEU A 1 81 ? 17.628 10.749 33.888 1.00 13.65 81 LEU A CA 1
ATOM 681 C C . LEU A 1 81 ? 17.966 9.825 32.729 1.00 13.53 81 LEU A C 1
ATOM 682 O O . LEU A 1 81 ? 17.314 9.882 31.686 1.00 14.40 81 LEU A O 1
ATOM 687 N N . LYS A 1 82 ? 18.975 8.972 32.916 1.00 14.33 82 LYS A N 1
ATOM 688 C CA . LYS A 1 82 ? 19.338 7.991 31.886 1.00 15.09 82 LYS A CA 1
ATOM 689 C C . LYS A 1 82 ? 18.167 7.045 31.606 1.00 15.46 82 LYS A C 1
ATOM 690 O O . LYS A 1 82 ? 17.899 6.709 30.456 1.00 16.77 82 LYS A O 1
ATOM 696 N N . LYS A 1 83 ? 17.451 6.650 32.657 1.00 15.94 83 LYS A N 1
ATOM 697 C CA . LYS A 1 83 ? 16.288 5.774 32.500 1.00 16.72 83 LYS A CA 1
ATOM 698 C C . LYS A 1 83 ? 15.102 6.507 31.867 1.00 16.88 83 LYS A C 1
ATOM 699 O O . LYS A 1 83 ? 14.302 5.902 31.145 1.00 18.75 83 LYS A O 1
ATOM 705 N N . LYS A 1 84 ? 14.999 7.806 32.136 1.00 16.08 84 LYS A N 1
ATOM 706 C CA . LYS A 1 84 ? 13.885 8.611 31.644 1.00 15.54 84 LYS A CA 1
ATOM 707 C C . LYS A 1 84 ? 14.025 8.953 30.160 1.00 16.28 84 LYS A C 1
ATOM 708 O O . LYS A 1 84 ? 13.061 8.825 29.393 1.00 17.21 84 LYS A O 1
ATOM 714 N N . TYR A 1 85 ? 15.225 9.376 29.766 1.00 15.38 85 TYR A N 1
ATOM 715 C CA . TYR A 1 85 ? 15.460 9.920 28.427 1.00 15.83 85 TYR A CA 1
ATOM 716 C C . TYR A 1 85 ? 16.243 9.011 27.496 1.00 17.36 85 TYR A C 1
ATOM 717 O O . TYR A 1 85 ? 16.165 9.154 26.271 1.00 18.40 85 TYR A O 1
ATOM 726 N N . GLY A 1 86 ? 17.021 8.102 28.071 1.00 17.87 86 GLY A N 1
ATOM 727 C CA . GLY A 1 86 ? 17.916 7.280 27.282 1.00 19.28 86 GLY A CA 1
ATOM 728 C C . GLY A 1 86 ? 19.232 7.975 27.013 1.00 20.94 86 GLY A C 1
ATOM 729 O O . GLY A 1 86 ? 19.376 9.199 27.174 1.00 20.57 86 GLY A O 1
ATOM 730 N N . ILE A 1 87 ? 20.201 7.173 26.593 1.00 23.20 87 ILE A N 1
ATOM 731 C CA . ILE A 1 87 ? 21.553 7.631 26.339 1.00 26.15 87 ILE A CA 1
ATOM 732 C C . ILE A 1 87 ? 22.157 6.721 25.263 1.00 28.17 87 ILE A C 1
ATOM 733 O O . ILE A 1 87 ? 22.963 7.145 24.439 1.00 29.14 87 ILE A O 1
ATOM 739 N N . GLN B 1 3 ? 19.246 19.351 55.049 1.00 28.76 3 GLN B N 1
ATOM 740 C CA . GLN B 1 3 ? 17.819 19.688 55.352 1.00 28.76 3 GLN B CA 1
ATOM 741 C C . GLN B 1 3 ? 16.890 18.968 54.371 1.00 28.48 3 GLN B C 1
ATOM 742 O O . GLN B 1 3 ? 16.171 19.595 53.580 1.00 29.76 3 GLN B O 1
ATOM 753 N N . ALA B 1 4 ? 16.922 17.635 54.442 1.00 26.56 4 ALA B N 1
ATOM 754 C CA . ALA B 1 4 ? 16.212 16.755 53.498 1.00 23.45 4 ALA B CA 1
ATOM 755 C C . ALA B 1 4 ? 14.724 17.061 53.314 1.00 20.39 4 ALA B C 1
ATOM 756 O O . ALA B 1 4 ? 14.232 17.107 52.182 1.00 19.52 4 ALA B O 1
ATOM 758 N N . GLU B 1 5 ? 14.020 17.272 54.425 1.00 18.40 5 GLU B N 1
ATOM 759 C CA . GLU B 1 5 ? 12.582 17.550 54.394 1.00 16.98 5 GLU B CA 1
ATOM 760 C C . GLU B 1 5 ? 12.280 18.886 53.724 1.00 16.17 5 GLU B C 1
ATOM 761 O O . GLU B 1 5 ? 11.285 19.018 53.007 1.00 15.21 5 GLU B O 1
ATOM 767 N N . PHE B 1 6 ? 13.135 19.872 53.967 1.00 15.99 6 PHE B N 1
ATOM 768 C CA . PHE B 1 6 ? 13.014 21.161 53.300 1.00 14.76 6 PHE B CA 1
ATOM 769 C C . PHE B 1 6 ? 13.201 21.014 51.799 1.00 14.46 6 PHE B C 1
ATOM 770 O O . PHE B 1 6 ? 12.418 21.553 51.026 1.00 14.55 6 PHE B O 1
ATOM 778 N N . GLU B 1 7 ? 14.249 20.306 51.383 1.00 15.86 7 GLU B N 1
ATOM 779 C CA . GLU B 1 7 ? 14.454 20.057 49.968 1.00 16.00 7 GLU B CA 1
ATOM 780 C C . GLU B 1 7 ? 13.233 19.429 49.313 1.00 15.09 7 GLU B C 1
ATOM 781 O O . GLU B 1 7 ? 12.817 19.848 48.226 1.00 15.01 7 GLU B O 1
ATOM 787 N N . LYS B 1 8 ? 12.658 18.434 49.985 1.00 15.24 8 LYS B N 1
ATOM 788 C CA . LYS B 1 8 ? 11.503 17.721 49.468 1.00 15.36 8 LYS B CA 1
ATOM 789 C C . LYS B 1 8 ? 10.285 18.639 49.379 1.00 13.69 8 LYS B C 1
ATOM 790 O O . LYS B 1 8 ? 9.585 18.624 48.373 1.00 13.11 8 LYS B O 1
ATOM 801 N N . ALA B 1 9 ? 10.047 19.438 50.418 1.00 12.26 9 ALA B N 1
ATOM 802 C CA . ALA B 1 9 ? 8.914 20.381 50.441 1.00 11.61 9 ALA B CA 1
ATOM 803 C C . ALA B 1 9 ? 9.026 21.411 49.310 1.00 11.36 9 ALA B C 1
ATOM 804 O O . ALA B 1 9 ? 8.033 21.714 48.626 1.00 12.12 9 ALA B O 1
ATOM 806 N N . ALA B 1 10 ? 10.225 21.956 49.127 1.00 11.59 10 ALA B N 1
ATOM 807 C CA . ALA B 1 10 ? 10.451 22.966 48.107 1.00 11.81 10 ALA B CA 1
ATOM 808 C C . ALA B 1 10 ? 10.243 22.392 46.706 1.00 11.12 10 ALA B C 1
ATOM 809 O O . ALA B 1 10 ? 9.826 23.100 45.784 1.00 13.00 10 ALA B O 1
ATOM 811 N N . GLU B 1 11 ? 10.532 21.105 46.540 1.00 10.45 11 GLU B N 1
ATOM 812 C CA . GLU B 1 11 ? 10.304 20.429 45.272 1.00 10.65 11 GLU B CA 1
ATOM 813 C C . GLU B 1 11 ? 8.803 20.140 45.087 1.00 10.09 11 GLU B C 1
ATOM 814 O O . GLU B 1 11 ? 8.233 20.420 44.023 1.00 10.87 11 GLU B O 1
ATOM 820 N N . GLU B 1 12 ? 8.153 19.603 46.120 1.00 11.10 12 GLU B N 1
ATOM 821 C CA . GLU B 1 12 ? 6.781 19.143 45.986 1.00 12.27 12 GLU B CA 1
ATOM 822 C C . GLU B 1 12 ? 5.805 20.281 45.759 1.00 11.93 12 GLU B C 1
ATOM 823 O O . GLU B 1 12 ? 4.805 20.107 45.069 1.00 11.94 12 GLU B O 1
ATOM 829 N N . VAL B 1 13 ? 6.096 21.446 46.333 1.00 11.43 13 VAL B N 1
ATOM 830 C CA . VAL B 1 13 ? 5.154 22.562 46.267 1.00 11.89 13 VAL B CA 1
ATOM 831 C C . VAL B 1 13 ? 4.895 23.006 44.810 1.00 11.26 13 VAL B C 1
ATOM 832 O O . VAL B 1 13 ? 3.841 23.529 44.494 1.00 12.57 13 VAL B O 1
ATOM 836 N N . ARG B 1 14 ? 5.855 22.740 43.925 1.00 11.05 14 ARG B N 1
ATOM 837 C CA A ARG B 1 14 ? 5.744 23.121 42.523 0.50 11.25 14 ARG B CA 1
ATOM 838 C CA B ARG B 1 14 ? 5.747 23.122 42.523 0.50 11.39 14 ARG B CA 1
ATOM 839 C C . ARG B 1 14 ? 4.714 22.289 41.773 1.00 10.83 14 ARG B C 1
ATOM 840 O O . ARG B 1 14 ? 4.257 22.677 40.687 1.00 13.96 14 ARG B O 1
ATOM 855 N N . HIS B 1 15 ? 4.339 21.154 42.358 1.00 11.94 15 HIS B N 1
ATOM 856 C CA . HIS B 1 15 ? 3.457 20.201 41.691 1.00 11.18 15 HIS B CA 1
ATOM 857 C C . HIS B 1 15 ? 2.025 20.166 42.209 1.00 11.74 15 HIS B C 1
ATOM 858 O O . HIS B 1 15 ? 1.255 19.276 41.852 1.00 12.95 15 HIS B O 1
ATOM 865 N N . LEU B 1 16 ? 1.648 21.152 43.012 1.00 12.27 16 LEU B N 1
ATOM 866 C CA . LEU B 1 16 ? 0.257 21.237 43.470 1.00 12.45 16 LEU B CA 1
AT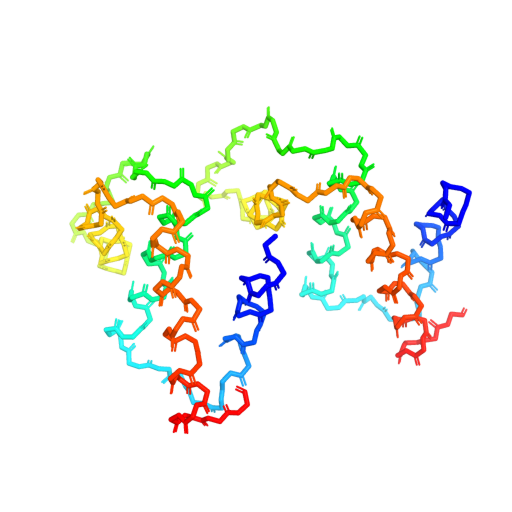OM 867 C C . LEU B 1 16 ? -0.695 21.298 42.272 1.00 12.60 16 LEU B C 1
ATOM 868 O O . LEU B 1 16 ? -0.395 21.946 41.270 1.00 14.03 16 LEU B O 1
ATOM 873 N N . LYS B 1 17 ? -1.832 20.618 42.385 1.00 12.31 17 LYS B N 1
ATOM 874 C CA . LYS B 1 17 ? -2.777 20.486 41.274 1.00 13.94 17 LYS B CA 1
ATOM 875 C C . LYS B 1 17 ? -3.528 21.773 40.981 1.00 14.29 17 LYS B C 1
ATOM 876 O O . LYS B 1 17 ? -4.067 21.955 39.886 1.00 15.64 17 LYS B O 1
ATOM 882 N N . THR B 1 18 ? -3.583 22.648 41.977 1.00 13.45 18 THR B N 1
ATOM 883 C CA . THR B 1 18 ? -4.273 23.926 41.881 1.00 14.26 18 THR B CA 1
ATOM 884 C C . THR B 1 18 ? -3.326 24.991 42.407 1.00 14.13 18 THR B C 1
ATOM 885 O O . THR B 1 18 ? -2.630 24.759 43.393 1.00 14.19 18 THR B O 1
ATOM 889 N N . LYS B 1 19 ? -3.271 26.141 41.740 1.00 13.41 19 LYS B N 1
ATOM 890 C CA . LYS B 1 19 ? -2.476 27.266 42.239 1.00 13.43 19 LYS B CA 1
ATOM 891 C C . LYS B 1 19 ? -3.051 27.762 43.570 1.00 12.61 19 LYS B C 1
ATOM 892 O O . LYS B 1 19 ? -4.231 28.092 43.637 1.00 12.24 19 LYS B O 1
ATOM 898 N N . PRO B 1 20 ? -2.250 27.775 44.639 1.00 11.80 20 PRO B N 1
ATOM 899 C CA . PRO B 1 20 ? -2.710 28.309 45.936 1.00 11.79 20 PRO B CA 1
ATOM 900 C C . PRO B 1 20 ? -3.095 29.790 45.913 1.00 11.43 20 PRO B C 1
ATOM 901 O O . PRO B 1 20 ? -2.782 30.520 44.956 1.00 11.18 20 PRO B O 1
ATOM 905 N N . SER B 1 21 ? -3.779 30.231 46.969 1.00 10.92 21 SER B N 1
ATOM 906 C CA . SER B 1 21 ? -4.189 31.632 47.070 1.00 9.18 21 SER B CA 1
ATOM 907 C C . SER B 1 21 ? -2.985 32.551 47.146 1.00 10.61 21 SER B C 1
ATOM 908 O O . SER B 1 21 ? -1.884 32.112 47.469 1.00 10.04 21 SER B O 1
ATOM 911 N N . ASP B 1 22 ? -3.198 33.836 46.907 1.00 10.32 22 ASP B N 1
ATOM 912 C CA . ASP B 1 22 ? -2.094 34.793 47.047 1.00 11.38 22 ASP B CA 1
ATOM 913 C C . ASP B 1 22 ? -1.493 34.774 48.440 1.00 11.51 22 ASP B C 1
ATOM 914 O O . ASP B 1 22 ? -0.274 34.825 48.584 1.00 12.15 22 ASP B O 1
ATOM 919 N N . GLU B 1 23 ? -2.337 34.696 49.467 1.00 11.85 23 GLU B N 1
ATOM 920 C CA . GLU B 1 23 ? -1.832 34.626 50.838 1.00 11.50 23 GLU B CA 1
ATOM 921 C C . GLU B 1 23 ? -0.919 33.388 51.054 1.00 10.05 23 GLU B C 1
ATOM 922 O O . GLU B 1 23 ? 0.150 33.472 51.693 1.00 11.01 23 GLU B O 1
ATOM 928 N N . GLU B 1 24 ? -1.352 32.248 50.523 1.00 10.83 24 GLU B N 1
ATOM 929 C CA . GLU B 1 24 ? -0.609 31.003 50.634 1.00 10.70 24 GLU B CA 1
ATOM 930 C C . GLU B 1 24 ? 0.726 31.093 49.889 1.00 10.88 24 GLU B C 1
ATOM 931 O O . GLU B 1 24 ? 1.739 30.658 50.392 1.00 11.49 24 GLU B O 1
ATOM 937 N N . MET B 1 25 ? 0.700 31.686 48.700 1.00 10.61 25 MET B N 1
ATOM 938 C CA . MET B 1 25 ? 1.899 31.850 47.898 1.00 12.19 25 MET B CA 1
ATOM 939 C C . MET B 1 25 ? 2.890 32.814 48.541 1.00 11.19 25 MET B C 1
ATOM 940 O O . MET B 1 25 ? 4.092 32.581 48.487 1.00 12.86 25 MET B O 1
ATOM 949 N N . LEU B 1 26 ? 2.381 33.877 49.158 1.00 10.14 26 LEU B N 1
ATOM 950 C CA . LEU B 1 26 ? 3.237 34.830 49.878 1.00 11.10 26 LEU B CA 1
ATOM 951 C C . LEU B 1 26 ? 3.810 34.211 51.134 1.00 10.83 26 LEU B C 1
ATOM 952 O O . LEU B 1 26 ? 4.956 34.493 51.490 1.00 10.86 26 LEU B O 1
ATOM 957 N N . PHE B 1 27 ? 3.026 33.359 51.809 1.00 10.59 27 PHE B N 1
ATOM 958 C CA . PHE B 1 27 ? 3.567 32.588 52.941 1.00 10.50 27 PHE B CA 1
ATOM 959 C C . PHE B 1 27 ? 4.756 31.742 52.474 1.00 10.30 27 PHE B C 1
ATOM 960 O O . PHE B 1 27 ? 5.830 31.789 53.054 1.00 11.77 27 PHE B O 1
ATOM 968 N N . ILE B 1 28 ? 4.542 31.009 51.376 1.00 10.76 28 ILE B N 1
ATOM 969 C CA . ILE B 1 28 ? 5.553 30.117 50.831 1.00 10.06 28 ILE B CA 1
ATOM 970 C C . ILE B 1 28 ? 6.816 30.893 50.401 1.00 10.17 28 ILE B C 1
ATOM 971 O O . ILE B 1 28 ? 7.946 30.494 50.720 1.00 10.80 28 ILE B O 1
ATOM 976 N N . TYR B 1 29 ? 6.612 31.998 49.689 1.00 10.41 29 TYR B N 1
ATOM 977 C CA . TYR B 1 29 ? 7.755 32.818 49.260 1.00 10.57 29 TYR B CA 1
ATOM 978 C C . TYR B 1 29 ? 8.528 33.396 50.454 1.00 9.72 29 TYR B C 1
ATOM 979 O O . TYR B 1 29 ? 9.748 33.238 50.544 1.00 9.76 29 TYR B O 1
ATOM 988 N N . GLY B 1 30 ? 7.820 34.068 51.364 1.00 9.26 30 GLY B N 1
ATOM 989 C CA . GLY B 1 30 ? 8.490 34.723 52.463 1.00 10.06 30 GLY B CA 1
ATOM 990 C C . GLY B 1 30 ? 9.261 33.749 53.330 1.00 10.90 30 GLY B C 1
ATOM 991 O O . GLY B 1 30 ? 10.403 34.021 53.713 1.00 11.56 30 GLY B O 1
ATOM 992 N N . HIS B 1 31 ? 8.674 32.597 53.616 1.00 10.25 31 HIS B N 1
ATOM 993 C CA . HIS B 1 31 ? 9.332 31.624 54.480 1.00 11.14 31 HIS B CA 1
ATOM 994 C C . HIS B 1 31 ? 10.458 30.910 53.769 1.00 11.43 31 HIS B C 1
ATOM 995 O O . HIS B 1 31 ? 11.465 30.552 54.411 1.00 12.23 31 HIS B O 1
ATOM 1002 N N . TYR B 1 32 ? 10.343 30.714 52.453 1.00 11.08 32 TYR B N 1
ATOM 1003 C CA . TYR B 1 32 ? 11.466 30.173 51.685 1.00 9.35 32 TYR B CA 1
ATOM 1004 C C . TYR B 1 32 ? 12.666 31.099 51.800 1.00 10.39 32 TYR B C 1
ATOM 1005 O O . TYR B 1 32 ? 13.767 30.642 52.057 1.00 9.78 32 TYR B O 1
ATOM 1014 N N . LYS B 1 33 ? 12.438 32.399 51.626 1.00 9.29 33 LYS B N 1
ATOM 1015 C CA . LYS B 1 33 ? 13.540 33.370 51.687 1.00 10.12 33 LYS B CA 1
ATOM 1016 C C . LYS B 1 33 ? 14.068 33.467 53.102 1.00 10.29 33 LYS B C 1
ATOM 1017 O O . LYS B 1 33 ? 15.245 33.519 53.327 1.00 10.06 33 LYS B O 1
ATOM 1023 N N . GLN B 1 34 ? 13.178 33.503 54.081 1.00 10.76 34 GLN B N 1
ATOM 1024 C CA . GLN B 1 34 ? 13.632 33.607 55.452 1.00 11.57 34 GLN B CA 1
ATOM 1025 C C . GLN B 1 34 ? 14.454 32.367 55.910 1.00 10.04 34 GLN B C 1
ATOM 1026 O O . GLN B 1 34 ? 15.381 32.483 56.715 1.00 11.82 34 GLN B O 1
ATOM 1032 N N . ALA B 1 35 ? 14.101 31.206 55.357 1.00 11.16 35 ALA B N 1
ATOM 1033 C CA . ALA B 1 35 ? 14.766 29.949 55.695 1.00 10.33 35 ALA B CA 1
ATOM 1034 C C . ALA B 1 35 ? 16.132 29.814 55.024 1.00 10.66 35 ALA B C 1
ATOM 1035 O O . ALA B 1 35 ? 17.011 29.191 55.581 1.00 13.22 35 ALA B O 1
ATOM 1037 N N . THR B 1 36 ? 16.282 30.349 53.811 1.00 10.83 36 THR B N 1
ATOM 1038 C CA . THR B 1 36 ? 17.491 30.080 53.035 1.00 10.79 36 THR B CA 1
ATOM 1039 C C . THR B 1 36 ? 18.457 31.262 52.946 1.00 11.32 36 THR B C 1
ATOM 1040 O O . THR B 1 36 ? 19.643 31.064 52.713 1.00 13.53 36 THR B O 1
ATOM 1044 N N . VAL B 1 37 ? 17.932 32.471 53.105 1.00 13.07 37 VAL B N 1
ATOM 1045 C CA . VAL B 1 37 ? 18.705 33.700 53.087 1.00 12.11 37 VAL B CA 1
ATOM 1046 C C . VAL B 1 37 ? 18.734 34.329 54.486 1.00 12.04 37 VAL B C 1
ATOM 1047 O O . VAL B 1 37 ? 19.782 34.811 54.931 1.00 13.14 37 VAL B O 1
ATOM 1051 N N . GLY B 1 38 ? 17.605 34.293 55.189 1.00 11.97 38 GLY B N 1
ATOM 1052 C CA . GLY B 1 38 ? 17.509 34.923 56.492 1.00 12.72 38 GLY B CA 1
ATOM 1053 C C . GLY B 1 38 ? 16.840 36.273 56.366 1.00 11.73 38 GLY B C 1
ATOM 1054 O O . GLY B 1 38 ? 15.998 36.458 55.489 1.00 10.62 38 GLY B O 1
ATOM 1055 N N . ASP B 1 39 ? 17.214 37.215 57.228 1.00 11.72 39 ASP B N 1
ATOM 1056 C CA . ASP B 1 39 ? 16.643 38.562 57.216 1.00 11.18 39 ASP B CA 1
ATOM 1057 C C . ASP B 1 39 ? 16.786 39.200 55.835 1.00 12.33 39 ASP B C 1
ATOM 1058 O O . ASP B 1 39 ? 17.840 39.103 55.199 1.00 12.77 39 ASP B O 1
ATOM 1063 N N . ILE B 1 40 ? 15.711 39.847 55.382 1.00 10.65 40 ILE B N 1
ATOM 1064 C CA . ILE B 1 40 ? 15.674 40.479 54.066 1.00 11.55 40 ILE B CA 1
ATOM 1065 C C . ILE B 1 40 ? 16.898 41.380 53.824 1.00 11.44 40 ILE B C 1
ATOM 1066 O O . ILE B 1 40 ? 17.279 42.182 54.680 1.00 13.10 40 ILE B O 1
ATOM 1071 N N . ASN B 1 41 ? 17.528 41.212 52.664 1.00 11.63 41 ASN B N 1
ATOM 1072 C CA . ASN B 1 41 ? 18.779 41.910 52.366 1.00 12.28 41 ASN B CA 1
ATOM 1073 C C . ASN B 1 41 ? 18.747 42.651 51.025 1.00 13.16 41 ASN B C 1
ATOM 1074 O O . ASN B 1 41 ? 19.798 42.966 50.450 1.00 14.24 41 ASN B O 1
ATOM 1079 N N . THR B 1 42 ? 17.536 42.931 50.545 1.00 13.15 42 THR B N 1
ATOM 1080 C CA . THR B 1 42 ? 17.332 43.597 49.261 1.00 13.04 42 THR B CA 1
ATOM 1081 C C . THR B 1 42 ? 16.583 44.906 49.461 1.00 14.33 42 THR B C 1
ATOM 1082 O O . THR B 1 42 ? 15.967 45.125 50.511 1.00 14.20 42 THR B O 1
ATOM 1086 N N . GLU B 1 43 ? 16.630 45.763 48.444 1.00 15.43 43 GLU B N 1
ATOM 1087 C CA . GLU B 1 43 ? 15.861 47.007 48.435 1.00 16.81 43 GLU B CA 1
ATOM 1088 C C . GLU B 1 43 ? 14.412 46.730 48.034 1.00 15.67 43 GLU B C 1
ATOM 1089 O O . GLU B 1 43 ? 14.158 45.879 47.174 1.00 14.51 43 GLU B O 1
ATOM 1095 N N . ARG B 1 44 ? 13.467 47.440 48.655 1.00 15.40 44 ARG B N 1
ATOM 1096 C CA . ARG B 1 44 ? 12.047 47.308 48.307 1.00 16.04 44 ARG B CA 1
ATOM 1097 C C . ARG B 1 44 ? 11.820 47.869 46.902 1.00 16.08 44 ARG B C 1
ATOM 1098 O O . ARG B 1 44 ? 12.380 48.919 46.560 1.00 16.75 44 ARG B O 1
ATOM 1106 N N . PRO B 1 45 ? 11.038 47.165 46.082 1.00 16.03 45 PRO B N 1
ATOM 1107 C CA . PRO B 1 45 ? 10.647 47.670 44.761 1.00 16.24 45 PRO B CA 1
ATOM 1108 C C . PRO B 1 45 ? 9.796 48.936 44.862 1.00 16.16 45 PRO B C 1
ATOM 1109 O O . PRO B 1 45 ? 9.287 49.260 45.940 1.00 16.26 45 PRO B O 1
ATOM 1113 N N . GLY B 1 46 ? 9.646 49.641 43.744 1.00 16.60 46 GLY B N 1
ATOM 1114 C CA . GLY B 1 46 ? 8.879 50.875 43.717 1.00 16.37 46 GLY B CA 1
ATOM 1115 C C . GLY B 1 46 ? 7.390 50.654 43.917 1.00 16.43 46 GLY B C 1
ATOM 1116 O O . GLY B 1 46 ? 6.909 49.516 43.903 1.00 15.20 46 GLY B O 1
ATOM 1117 N N . MET B 1 47 ? 6.664 51.757 44.081 1.00 17.67 47 MET B N 1
ATOM 1118 C CA . MET B 1 47 ? 5.233 51.735 44.394 1.00 18.81 47 MET B CA 1
ATOM 1119 C C . MET B 1 47 ? 4.358 51.139 43.284 1.00 17.72 47 MET B C 1
ATOM 1120 O O . MET B 1 47 ? 3.212 50.753 43.531 1.00 19.19 47 MET B O 1
ATOM 1129 N N . LEU B 1 48 ? 4.889 51.064 42.068 1.00 16.24 48 LEU B N 1
ATOM 1130 C CA . LEU B 1 48 ? 4.124 50.535 40.941 1.00 15.91 48 LEU B CA 1
ATOM 1131 C C . LEU B 1 48 ? 4.418 49.059 40.646 1.00 14.41 48 LEU B C 1
ATOM 1132 O O . LEU B 1 48 ? 3.754 48.442 39.816 1.00 15.15 48 LEU B O 1
ATOM 1137 N N . ASP B 1 49 ? 5.399 48.494 41.344 1.00 13.02 49 ASP B N 1
ATOM 1138 C CA . ASP B 1 49 ? 5.712 47.077 41.213 1.00 12.74 49 ASP B CA 1
ATOM 1139 C C . ASP B 1 49 ? 4.887 46.331 42.262 1.00 11.13 49 ASP B C 1
ATOM 1140 O O . ASP B 1 49 ? 5.379 45.983 43.329 1.00 10.30 49 ASP B O 1
ATOM 1145 N N . PHE B 1 50 ? 3.621 46.092 41.951 1.00 11.57 50 PHE B N 1
ATOM 1146 C CA . PHE B 1 50 ? 2.683 45.568 42.940 1.00 12.16 50 PHE B CA 1
ATOM 1147 C C . PHE B 1 50 ? 3.020 44.157 43.395 1.00 11.93 50 PHE B C 1
ATOM 1148 O O . PHE B 1 50 ? 3.007 43.866 44.589 1.00 11.32 50 PHE B O 1
ATOM 1156 N N . THR B 1 51 ? 3.347 43.290 42.443 1.00 12.27 51 THR B N 1
ATOM 1157 C CA . THR B 1 51 ? 3.763 41.924 42.768 1.00 13.53 51 THR B CA 1
ATOM 1158 C C . THR B 1 51 ? 5.084 41.899 43.542 1.00 12.13 51 THR B C 1
ATOM 1159 O O . THR B 1 51 ? 5.203 41.196 44.555 1.00 11.47 51 THR B O 1
ATOM 1163 N N . GLY B 1 52 ? 6.062 42.676 43.071 1.00 11.30 52 GLY B N 1
ATOM 1164 C CA . GLY B 1 52 ? 7.358 42.756 43.723 1.00 11.37 52 GLY B CA 1
ATOM 1165 C C . GLY B 1 52 ? 7.257 43.294 45.141 1.00 11.17 52 GLY B C 1
ATOM 1166 O O . GLY B 1 52 ? 7.892 42.764 46.049 1.00 11.29 52 GLY B O 1
ATOM 1167 N N . LYS B 1 53 ? 6.457 44.345 45.332 1.00 11.43 53 LYS B N 1
ATOM 1168 C CA . LYS B 1 53 ? 6.251 44.938 46.659 1.00 12.22 53 LYS B CA 1
ATOM 1169 C C . LYS B 1 53 ? 5.604 43.946 47.632 1.00 11.00 53 LYS B C 1
ATOM 1170 O O . LYS B 1 53 ? 5.969 43.886 48.806 1.00 11.51 53 LYS B O 1
ATOM 1176 N N . ALA B 1 54 ? 4.610 43.197 47.148 1.00 9.00 54 ALA B N 1
ATOM 1177 C CA . ALA B 1 54 ? 3.888 42.252 47.997 1.00 10.09 54 ALA B CA 1
ATOM 1178 C C . ALA B 1 54 ? 4.816 41.141 48.488 1.00 9.13 54 ALA B C 1
ATOM 1179 O O . ALA B 1 54 ? 4.772 40.741 49.658 1.00 9.81 54 ALA B O 1
ATOM 1181 N N . LYS B 1 55 ? 5.654 40.641 47.581 1.00 9.24 55 LYS B N 1
ATOM 1182 C CA . LYS B 1 55 ? 6.650 39.627 47.927 1.00 9.33 55 LYS B CA 1
ATOM 1183 C C . LYS B 1 55 ? 7.657 40.161 48.931 1.00 8.80 55 LYS B C 1
ATOM 1184 O O . LYS B 1 55 ? 7.967 39.497 49.930 1.00 9.67 55 LYS B O 1
ATOM 1190 N N . TRP B 1 56 ? 8.167 41.365 48.664 1.00 8.85 56 TRP B N 1
ATOM 1191 C CA . TRP B 1 56 ? 9.160 41.976 49.543 1.00 8.47 56 TRP B CA 1
ATOM 1192 C C . TRP B 1 56 ? 8.566 42.181 50.942 1.00 9.46 56 TRP B C 1
ATOM 1193 O O . TRP B 1 56 ? 9.206 41.861 51.945 1.00 9.73 56 TRP B O 1
ATOM 1204 N N . ASP B 1 57 ? 7.340 42.695 51.009 1.00 9.81 57 ASP B N 1
ATOM 1205 C CA . ASP B 1 57 ? 6.674 42.893 52.296 1.00 11.21 57 ASP B CA 1
ATOM 1206 C C . ASP B 1 57 ? 6.466 41.591 53.062 1.00 11.32 57 ASP B C 1
ATOM 1207 O O . ASP B 1 57 ? 6.613 41.565 54.287 1.00 12.66 57 ASP B O 1
ATOM 1212 N N . ALA B 1 58 ? 6.122 40.520 52.345 1.00 11.48 58 ALA B N 1
ATOM 1213 C CA . ALA B 1 58 ? 5.901 39.213 52.972 1.00 11.76 58 ALA B CA 1
ATOM 1214 C C . ALA B 1 58 ? 7.176 38.703 53.642 1.00 11.42 58 ALA B C 1
ATOM 1215 O O . ALA B 1 58 ? 7.133 38.141 54.739 1.00 13.40 58 ALA B O 1
ATOM 1217 N N . TRP B 1 59 ? 8.305 38.903 52.973 1.00 10.05 59 TRP B N 1
ATOM 1218 C CA . TRP B 1 59 ? 9.604 38.500 53.504 1.00 10.02 59 TRP B CA 1
ATOM 1219 C C . TRP B 1 59 ? 10.023 39.458 54.625 1.00 11.18 59 TRP B C 1
ATOM 1220 O O . TRP B 1 59 ? 10.465 39.010 55.698 1.00 11.02 59 TRP B O 1
ATOM 1231 N N . ASN B 1 60 ? 9.839 40.765 54.412 1.00 10.04 60 ASN B N 1
ATOM 1232 C CA . ASN B 1 60 ? 10.197 41.763 55.430 1.00 10.34 60 ASN B CA 1
ATOM 1233 C C . ASN B 1 60 ? 9.452 41.532 56.748 1.00 10.79 60 ASN B C 1
ATOM 1234 O O . ASN B 1 60 ? 10.025 41.731 57.827 1.00 11.94 60 ASN B O 1
ATOM 1239 N N . GLU B 1 61 ? 8.190 41.101 56.645 1.00 11.70 61 GLU B N 1
ATOM 1240 C CA . GLU B 1 61 ? 7.349 40.820 57.819 1.00 12.66 61 GLU B CA 1
ATOM 1241 C C . GLU B 1 61 ? 7.932 39.725 58.716 1.00 12.61 61 GLU B C 1
ATOM 1242 O O . GLU B 1 61 ? 7.598 39.648 59.902 1.00 14.95 61 GLU B O 1
ATOM 1253 N N . LEU B 1 62 ? 8.804 38.889 58.154 1.00 12.84 62 LEU B N 1
ATOM 1254 C CA . LEU B 1 62 ? 9.407 37.788 58.909 1.00 13.79 62 LEU B CA 1
ATOM 1255 C C . LEU B 1 62 ? 10.733 38.165 59.547 1.00 14.34 62 LEU B C 1
ATOM 1256 O O . LEU B 1 62 ? 11.371 37.336 60.243 1.00 15.09 62 LEU B O 1
ATOM 1261 N N . LYS B 1 63 ? 11.158 39.411 59.331 1.00 14.63 63 LYS B N 1
ATOM 1262 C CA . LYS B 1 63 ? 12.441 39.861 59.862 1.00 15.79 63 LYS B CA 1
ATOM 1263 C C . LYS B 1 63 ? 12.553 39.507 61.344 1.00 15.77 63 LYS B C 1
ATOM 1264 O O . LYS B 1 63 ? 11.634 39.772 62.125 1.00 16.66 63 LYS B O 1
ATOM 1270 N N . GLY B 1 64 ? 13.669 38.871 61.700 1.00 15.63 64 GLY B N 1
ATOM 1271 C CA . GLY B 1 64 ? 13.920 38.438 63.066 1.00 16.19 64 GLY B CA 1
ATOM 127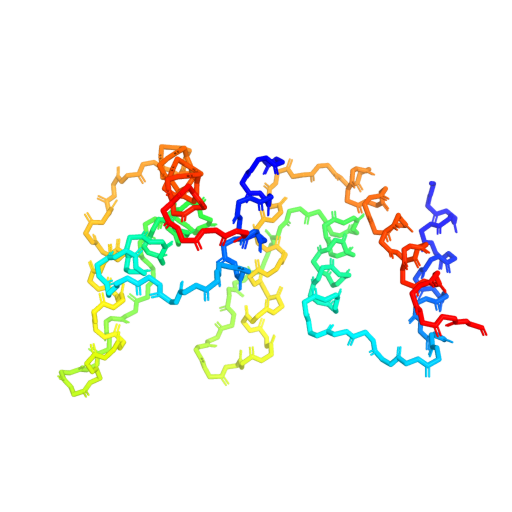2 C C . GLY B 1 64 ? 13.503 37.003 63.363 1.00 16.52 64 GLY B C 1
ATOM 1273 O O . GLY B 1 64 ? 13.742 36.489 64.471 1.00 18.89 64 GLY B O 1
ATOM 1274 N N . THR B 1 65 ? 12.870 36.370 62.376 1.00 15.98 65 THR B N 1
ATOM 1275 C CA . THR B 1 65 ? 12.496 34.965 62.434 1.00 14.96 65 THR B CA 1
ATOM 1276 C C . THR B 1 65 ? 13.750 34.176 62.121 1.00 14.88 65 THR B C 1
ATOM 1277 O O . THR B 1 65 ? 14.430 34.475 61.124 1.00 15.23 65 THR B O 1
ATOM 1281 N N . SER B 1 66 ? 14.051 33.173 62.949 1.00 13.85 66 SER B N 1
ATOM 1282 C CA . SER B 1 66 ? 15.219 32.323 62.719 1.00 13.23 66 SER B CA 1
ATOM 1283 C C . SER B 1 66 ? 15.043 31.506 61.451 1.00 13.16 66 SER B C 1
ATOM 1284 O O . SER B 1 66 ? 13.924 31.228 61.035 1.00 11.79 66 SER B O 1
ATOM 1287 N N . LYS B 1 67 ? 16.155 31.165 60.811 1.00 11.30 67 LYS B N 1
ATOM 1288 C CA . LYS B 1 67 ? 16.081 30.395 59.572 1.00 12.33 67 LYS B CA 1
ATOM 1289 C C . LYS B 1 67 ? 15.445 29.033 59.826 1.00 11.70 67 LYS B C 1
ATOM 1290 O O . LYS B 1 67 ? 14.638 28.616 59.048 1.00 13.55 67 LYS B O 1
ATOM 1296 N N . GLU B 1 68 ? 15.847 28.330 60.927 1.00 12.53 68 GLU B N 1
ATOM 1297 C CA . GLU B 1 68 ? 15.281 26.986 61.216 1.00 14.71 68 GLU B CA 1
ATOM 1298 C C . GLU B 1 68 ? 13.800 27.018 61.623 1.00 14.77 68 GLU B C 1
ATOM 1299 O O . GLU B 1 68 ? 13.039 26.120 61.263 1.00 18.39 68 GLU B O 1
ATOM 1310 N N . ASP B 1 69 ? 13.392 28.060 62.348 1.00 15.04 69 ASP B N 1
ATOM 1311 C CA . ASP B 1 69 ? 11.964 28.289 62.608 1.00 16.18 69 ASP B CA 1
ATOM 1312 C C . ASP B 1 69 ? 11.159 28.543 61.314 1.00 16.68 69 ASP B C 1
ATOM 1313 O O . ASP B 1 69 ? 10.061 27.990 61.160 1.00 18.72 69 ASP B O 1
ATOM 1318 N N . ALA B 1 70 ? 11.725 29.359 60.407 1.00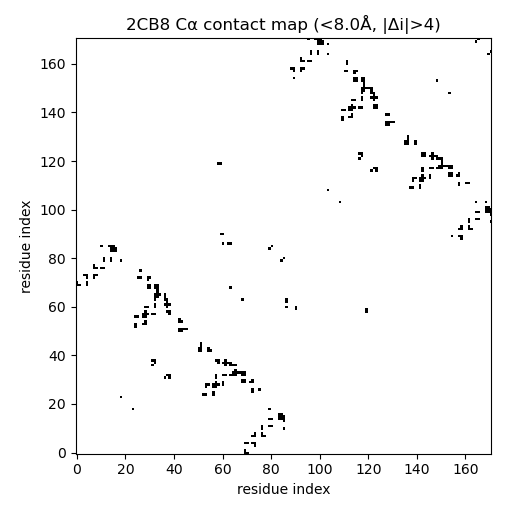 15.84 70 ALA B N 1
ATOM 1319 C CA . ALA B 1 70 ? 11.142 29.610 59.067 1.00 15.17 70 ALA B CA 1
ATOM 1320 C C . ALA B 1 70 ? 11.019 28.317 58.233 1.00 15.60 70 ALA B C 1
ATOM 1321 O O . ALA B 1 70 ? 10.020 28.070 57.554 1.00 14.13 70 ALA B O 1
ATOM 1323 N N . MET B 1 71 ? 12.044 27.478 58.333 1.00 13.84 71 MET B N 1
ATOM 1324 C CA . MET B 1 71 ? 12.074 26.217 57.602 1.00 15.82 71 MET B CA 1
ATOM 1325 C C . MET B 1 71 ? 10.975 25.254 58.077 1.00 18.10 71 MET B C 1
ATOM 1326 O O . MET B 1 71 ? 10.236 24.653 57.233 1.00 18.16 71 MET B O 1
ATOM 1331 N N . LYS B 1 72 ? 10.881 25.088 59.410 1.00 20.90 72 LYS B N 1
ATOM 1332 C CA . LYS B 1 72 ? 9.849 24.240 60.008 1.00 18.77 72 LYS B CA 1
ATOM 1333 C C . LYS B 1 72 ? 8.427 24.703 59.654 1.00 19.33 72 LYS B C 1
ATOM 1334 O O . LYS B 1 72 ? 7.551 23.878 59.323 1.00 22.29 72 LYS B O 1
ATOM 1340 N N . ALA B 1 73 ? 8.248 26.023 59.663 1.00 18.41 73 ALA B N 1
ATOM 1341 C CA . ALA B 1 73 ? 7.009 26.665 59.121 1.00 14.41 73 ALA B CA 1
ATOM 1342 C C . ALA B 1 73 ? 6.687 26.397 57.607 1.00 15.17 73 ALA B C 1
ATOM 1343 O O . ALA B 1 73 ? 5.555 26.057 57.272 1.00 15.96 73 ALA B O 1
ATOM 1345 N N . TYR B 1 74 ? 7.702 26.538 56.719 1.00 13.05 74 TYR B N 1
ATOM 1346 C CA . TYR B 1 74 ? 7.605 26.257 55.259 1.00 12.53 74 TYR B CA 1
ATOM 1347 C C . TYR B 1 74 ? 7.204 24.808 55.007 1.00 11.64 74 TYR B C 1
ATOM 1348 O O . TYR B 1 74 ? 6.310 24.535 54.225 1.00 12.43 74 TYR B O 1
ATOM 1357 N N . ILE B 1 75 ? 7.889 23.863 55.685 1.00 13.75 75 ILE B N 1
ATOM 1358 C CA . ILE B 1 75 ? 7.583 22.444 55.487 1.00 12.42 75 ILE B CA 1
ATOM 1359 C C . ILE B 1 75 ? 6.160 22.142 55.936 1.00 13.78 75 ILE B C 1
ATOM 1360 O O . ILE B 1 75 ? 5.400 21.421 55.270 1.00 14.50 75 ILE B O 1
ATOM 1365 N N . ASN B 1 76 ? 5.799 22.737 57.071 1.00 12.26 76 ASN B N 1
ATOM 1366 C CA . ASN B 1 76 ? 4.451 22.506 57.586 1.00 12.41 76 ASN B CA 1
ATOM 1367 C C . ASN B 1 76 ? 3.429 23.006 56.607 1.00 13.77 76 ASN B C 1
ATOM 1368 O O . ASN B 1 76 ? 2.377 22.350 56.406 1.00 14.00 76 ASN B O 1
ATOM 1377 N N . LYS B 1 77 ? 3.727 24.180 56.027 1.00 12.69 77 LYS B N 1
ATOM 1378 C CA . LYS B 1 77 ? 2.796 24.795 55.070 1.00 11.23 77 LYS B CA 1
ATOM 1379 C C . LYS B 1 77 ? 2.631 23.956 53.771 1.00 13.43 77 LYS B C 1
ATOM 1380 O O . LYS B 1 77 ? 1.525 23.724 53.311 1.00 11.41 77 LYS B O 1
ATOM 1386 N N . VAL B 1 78 ? 3.734 23.471 53.223 1.00 11.82 78 VAL B N 1
ATOM 1387 C CA . VAL B 1 78 ? 3.688 22.609 52.034 1.00 12.27 78 VAL B CA 1
ATOM 1388 C C . VAL B 1 78 ? 2.846 21.344 52.313 1.00 12.05 78 VAL B C 1
ATOM 1389 O O . VAL B 1 78 ? 2.025 20.941 51.490 1.00 11.66 78 VAL B O 1
ATOM 1393 N N . GLU B 1 79 ? 3.039 20.736 53.478 1.00 12.53 79 GLU B N 1
ATOM 1394 C CA . GLU B 1 79 ? 2.215 19.566 53.855 1.00 12.74 79 GLU B CA 1
ATOM 1395 C C . GLU B 1 79 ? 0.698 19.842 53.930 1.00 14.47 79 GLU B C 1
ATOM 1396 O O . GLU B 1 79 ? -0.119 19.037 53.448 1.00 13.38 79 GLU B O 1
ATOM 1402 N N . GLU B 1 80 ? 0.332 20.997 54.486 1.00 12.36 80 GLU B N 1
ATOM 1403 C CA . GLU B 1 80 ? -1.068 21.491 54.440 1.00 12.92 80 GLU B CA 1
ATOM 1404 C C . GLU B 1 80 ? -1.570 21.732 53.015 1.00 11.21 80 GLU B C 1
ATOM 1405 O O . GLU B 1 80 ? -2.702 21.361 52.694 1.00 12.81 80 GLU B O 1
ATOM 1416 N N . LEU B 1 81 ? -0.742 22.359 52.169 1.00 10.95 81 LEU B N 1
ATOM 1417 C CA . LEU B 1 81 ? -1.162 22.659 50.797 1.00 11.14 81 LEU B CA 1
ATOM 1418 C C . LEU B 1 81 ? -1.325 21.380 49.975 1.00 10.77 81 LEU B C 1
ATOM 1419 O O . LEU B 1 81 ? -2.232 21.283 49.151 1.00 10.76 81 LEU B O 1
ATOM 1424 N N . LYS B 1 82 ? -0.469 20.389 50.207 1.00 12.29 82 LYS B N 1
ATOM 1425 C CA . LYS B 1 82 ? -0.617 19.099 49.531 1.00 12.41 82 LYS B CA 1
ATOM 1426 C C . LYS B 1 82 ? -1.941 18.425 49.893 1.00 13.09 82 LYS B C 1
ATOM 1427 O O . LYS B 1 82 ? -2.612 17.856 49.036 1.00 13.55 82 LYS B O 1
ATOM 1433 N N . LYS B 1 83 ? -2.315 18.507 51.162 1.00 13.32 83 LYS B N 1
ATOM 1434 C CA . LYS B 1 83 ? -3.575 17.914 51.622 1.00 14.15 83 LYS B CA 1
ATOM 1435 C C . LYS B 1 83 ? -4.770 18.636 51.004 1.00 15.31 83 LYS B C 1
ATOM 1436 O O . LYS B 1 83 ? -5.779 18.015 50.664 1.00 16.55 83 LYS B O 1
ATOM 1442 N N . LYS B 1 84 ? -4.640 19.949 50.857 1.00 13.03 84 LYS B N 1
ATOM 1443 C CA . LYS B 1 84 ? -5.722 20.793 50.364 1.00 13.91 84 LYS B CA 1
ATOM 1444 C C . LYS B 1 84 ? -5.921 20.690 48.841 1.00 14.19 84 LYS B C 1
ATOM 1445 O O . LYS B 1 84 ? -7.054 20.573 48.366 1.00 14.31 84 LYS B O 1
ATOM 1451 N N . TYR B 1 85 ? -4.821 20.721 48.092 1.00 13.39 85 TYR B N 1
ATOM 1452 C CA . TYR B 1 85 ? -4.887 20.821 46.638 1.00 13.60 85 TYR B CA 1
ATOM 1453 C C . TYR B 1 85 ? -4.511 19.538 45.906 1.00 15.11 85 TYR B C 1
ATOM 1454 O O . TYR B 1 85 ? -4.924 19.334 44.766 1.00 16.23 85 TYR B O 1
ATOM 1463 N N . GLY B 1 86 ? -3.707 18.692 46.539 1.00 16.11 86 GLY B N 1
ATOM 1464 C CA . GLY B 1 86 ? -3.298 17.454 45.907 1.00 19.34 86 GLY B CA 1
ATOM 1465 C C . GLY B 1 86 ? -1.994 17.564 45.145 1.00 21.88 86 GLY B C 1
ATOM 1466 O O . GLY B 1 86 ? -1.654 18.634 44.622 1.00 19.66 86 GLY B O 1
ATOM 1467 N N . ILE B 1 87 ? -1.310 16.419 45.087 1.00 27.45 87 ILE B N 1
ATOM 1468 C CA . ILE B 1 87 ? 0.083 16.191 44.639 1.00 32.00 87 ILE B CA 1
ATOM 1469 C C . ILE B 1 87 ? 1.146 17.294 44.794 1.00 34.57 87 ILE B C 1
ATOM 1470 O O . ILE B 1 87 ? 0.924 18.502 44.785 1.00 37.32 87 ILE B O 1
#

Secondary structure (DSSP, 8-state):
-HHHHHHHHHHGGG-SSPPPHHHHHHHHHHHHHHHT-S--SPPPPTT-HHHHHHHHHHHTTTT--HHHHHHHHHHHHHHHHHHH--/-HHHHHHHHHGGG-SSPPPHHHHHHHHHHHHHHHT-S--SPPPPTT-HHHHHHHHHHHTTTT--HHHHHHHHHHHHHHHHHHH--

Radius of gyration: 17.23 Å; Cα contacts (8 Å, |Δi|>4): 208; chains: 2; bounding box: 41×46×39 Å

Organism: Homo sapiens (NCBI:txid9606)

Solvent-accessible surface area: 10697 Å² total; per-residue (Å²): 79,142,75,91,16,134,118,3,28,94,35,18,200,102,22,155,74,147,16,50,110,72,13,88,55,54,21,59,0,7,93,48,1,4,57,65,5,71,19,114,70,160,75,40,50,137,127,69,133,100,11,62,38,75,29,25,16,8,6,46,6,102,65,32,54,103,104,79,0,18,116,32,6,28,100,37,0,61,84,0,42,181,123,44,24,104,112,75,110,2,51,104,1,13,75,32,21,194,76,24,147,72,171,11,54,111,143,22,55,50,63,17,56,0,20,33,11,1,4,14,40,7,73,20,109,71,166,99,39,50,129,151,64,137,102,15,24,40,78,43,42,14,8,52,139,30,130,68,45,60,116,96,90,0,22,119,30,5,34,92,46,0,55,91,3,46,168,131,45,22,121

B-factor: mean 20.71, std 12.03, range [8.18, 72.24]

Sequence (171 aa):
SQAEFEKAAEEVRHLKTKPSDEEMLFIYGHYKQATVGDINTERPGMLDFTGKAKWDAWNELKGTSKEDAMKAYINKVEELKKKYGIQAEFEKAAEEVRRHLKTKPSDEEMLFIYGHYKQATVGDINTERPGMLDFTGKAKWDAWNELKGTSKEDAMKAYINKVEELKKKYGI

InterPro domains:
  IPR000582 Acyl-CoA-binding protein, ACBP [PF00887] (3-78)
  IPR000582 Acyl-CoA-binding protein, ACBP [PR00689] (3-18)
  IPR000582 Acyl-CoA-binding protein, ACBP [PR00689] (20-38)
  IPR000582 Acyl-CoA-binding protein, ACBP [PR00689] (43-58)
  IPR000582 Acyl-CoA-binding protein, ACBP [PR00689] (64-81)
  IPR000582 Acyl-CoA-binding protein, ACBP [PS51228] (2-87)
  IPR000582 Acyl-CoA-binding protein, ACBP [cd00435] (2-86)
  IPR014352 FERM/acyl-CoA-binding protein superfamily [G3DSA:1.20.80.10] (1-87)
  IPR022408 Acyl-CoA-binding protein, ACBP, conserved site [PS00880] (20-38)
  IPR035984 Acyl-CoA binding protein superfamily [SSF47027] (3-86)

CATH classification: 1.20.80.10